Protein AF-A0A932VD97-F1 (afdb_monomer)

Mean predicted aligned error: 12.29 Å

Radius of gyration: 19.74 Å; Cα contacts (8 Å, |Δi|>4): 283; chains: 1; bounding box: 42×50×62 Å

Secondary structure (DSSP, 8-state):
--------EEEEEPS--BSSHHHHHHHHHHHHHHHHHTTEEESS--EEEE-TTSSS-EEEEEEEEESS-EEEEEEE---BS-HHHHHHHHHHHHHHHHHTT-EEEEEEEEEEEEE-SSSS-EEEEEEEEEEEEEEEPPPPPP--------

Solvent-accessible surface area (backbone atoms only — not comparable to full-atom values): 8722 Å² total; per-residue (Å²): 140,80,90,84,81,72,74,50,82,39,71,33,35,48,54,52,80,22,78,36,61,69,62,32,58,71,44,48,68,57,50,55,56,44,37,50,75,67,54,34,43,71,76,47,76,77,44,68,42,76,46,88,92,55,83,68,25,15,25,41,36,36,31,34,32,30,91,58,70,67,39,82,46,79,51,72,62,73,76,29,75,38,65,71,59,16,46,60,49,35,53,54,50,36,48,58,40,39,74,69,66,52,46,31,51,46,73,48,66,42,80,42,74,52,72,51,95,87,49,100,56,69,48,75,68,25,17,26,17,37,38,34,26,62,41,72,53,78,74,80,72,79,76,78,75,79,78,72,88,127

Structure (mmCIF, N/CA/C/O backbone):
data_AF-A0A932VD97-F1
#
_entry.id   AF-A0A932VD97-F1
#
loop_
_atom_site.group_PDB
_atom_site.id
_atom_site.type_symbol
_atom_site.label_atom_id
_atom_site.label_alt_id
_atom_site.label_comp_id
_atom_site.label_asym_id
_atom_site.label_entity_id
_atom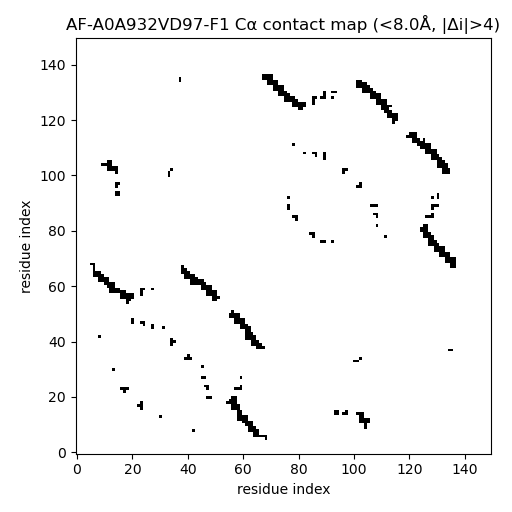_site.label_seq_id
_atom_site.pdbx_PDB_ins_code
_atom_site.Cartn_x
_atom_site.Cartn_y
_atom_site.Cartn_z
_atom_site.occupancy
_atom_site.B_iso_or_equiv
_atom_site.auth_seq_id
_atom_site.auth_comp_id
_atom_site.auth_asym_id
_atom_site.auth_atom_id
_atom_site.pdbx_PDB_model_num
ATOM 1 N N . MET A 1 1 ? -15.355 26.277 23.140 1.00 36.50 1 MET A N 1
ATOM 2 C CA . MET A 1 1 ? -14.020 25.636 23.114 1.00 36.50 1 MET A CA 1
ATOM 3 C C . MET A 1 1 ? -14.307 24.146 23.216 1.00 36.50 1 MET A C 1
ATOM 5 O O . MET A 1 1 ? -14.954 23.784 24.180 1.00 36.50 1 MET A O 1
ATOM 9 N N . THR A 1 2 ? -14.167 23.319 22.180 1.00 31.67 2 THR A N 1
ATOM 10 C CA . THR A 1 2 ? -12.915 22.906 21.519 1.00 31.67 2 THR A CA 1
ATOM 11 C C . THR A 1 2 ? -13.251 22.402 20.104 1.00 31.67 2 THR A C 1
ATOM 13 O O . THR A 1 2 ? -14.088 21.517 19.959 1.00 31.67 2 THR A O 1
ATOM 16 N N . GLN A 1 3 ? -12.625 22.952 19.058 1.00 33.16 3 GLN A N 1
ATOM 17 C CA . GLN A 1 3 ? -12.608 22.314 17.735 1.00 33.16 3 GLN A CA 1
ATOM 18 C C . GLN A 1 3 ? -11.528 21.228 17.756 1.00 33.16 3 GLN A C 1
ATOM 20 O O . GLN A 1 3 ? -10.343 21.538 17.684 1.00 33.16 3 GLN A O 1
ATOM 25 N N . ALA A 1 4 ? -11.936 19.966 17.855 1.00 34.06 4 ALA A N 1
ATOM 26 C CA . ALA A 1 4 ? -11.120 18.846 17.406 1.00 34.06 4 ALA A CA 1
ATOM 27 C C . ALA A 1 4 ? -11.536 18.545 15.957 1.00 34.06 4 ALA A C 1
ATOM 29 O O . ALA A 1 4 ? -12.607 18.002 15.709 1.00 34.06 4 ALA A O 1
ATOM 30 N N . LYS A 1 5 ? -10.727 18.983 14.991 1.00 36.34 5 LYS A N 1
ATOM 31 C CA . LYS A 1 5 ? -10.859 18.677 13.557 1.00 36.34 5 LYS A CA 1
ATOM 32 C C . LYS A 1 5 ? -9.537 18.001 13.156 1.00 36.34 5 LYS A C 1
ATOM 34 O O . LYS A 1 5 ? -8.493 18.564 13.463 1.00 36.34 5 LYS A O 1
ATOM 39 N N . ALA A 1 6 ? -9.465 16.827 12.535 1.00 40.09 6 ALA A N 1
ATOM 40 C CA . ALA A 1 6 ? -10.490 15.910 12.049 1.00 40.09 6 ALA A CA 1
ATOM 41 C C . ALA A 1 6 ? -9.972 14.467 12.217 1.00 40.09 6 ALA A C 1
ATOM 43 O O . ALA A 1 6 ? -8.833 14.185 11.843 1.00 40.09 6 ALA A O 1
ATOM 44 N N . ALA A 1 7 ? -10.812 13.575 12.747 1.00 49.84 7 ALA A N 1
ATOM 45 C CA . ALA A 1 7 ? -10.729 12.156 12.419 1.00 49.84 7 ALA A CA 1
ATOM 46 C C . ALA A 1 7 ? -11.051 12.038 10.920 1.00 49.84 7 ALA A C 1
ATOM 48 O O . ALA A 1 7 ? -12.064 12.575 10.466 1.00 49.84 7 ALA A O 1
ATOM 49 N N . GLY A 1 8 ? -10.142 11.458 10.143 1.00 58.94 8 GLY A N 1
ATOM 50 C CA . GLY A 1 8 ? -10.313 11.246 8.709 1.00 58.94 8 GLY A CA 1
ATOM 51 C C . GLY A 1 8 ? -10.414 9.757 8.414 1.00 58.94 8 GLY A C 1
ATOM 52 O O . GLY A 1 8 ? -9.668 8.964 8.988 1.00 58.94 8 GLY A O 1
ATOM 53 N N . THR A 1 9 ? -11.331 9.377 7.527 1.00 59.94 9 THR A N 1
ATOM 54 C CA . THR A 1 9 ? -11.326 8.052 6.904 1.00 59.94 9 THR A CA 1
ATOM 55 C C . THR A 1 9 ? -10.217 8.033 5.858 1.00 59.94 9 THR A C 1
ATOM 57 O O . THR A 1 9 ? -10.157 8.908 4.991 1.00 59.94 9 THR A O 1
ATOM 60 N N . HIS A 1 10 ? -9.327 7.053 5.940 1.00 65.00 10 HIS A N 1
ATOM 61 C CA . HIS A 1 10 ? -8.269 6.839 4.966 1.00 65.00 10 HIS A CA 1
ATOM 62 C C . HIS A 1 10 ? -8.570 5.544 4.208 1.00 65.00 10 HIS A C 1
ATOM 64 O O . HIS A 1 10 ? -8.785 4.497 4.823 1.00 65.00 10 HIS A O 1
ATOM 70 N N . ALA A 1 11 ? -8.594 5.617 2.876 1.00 60.84 11 ALA A N 1
ATOM 71 C CA . ALA A 1 11 ? -8.469 4.431 2.038 1.00 60.84 11 ALA A CA 1
ATOM 72 C C . ALA A 1 11 ? -7.001 4.009 2.074 1.00 60.84 11 ALA A C 1
ATOM 74 O O . ALA A 1 11 ? -6.111 4.838 1.867 1.00 60.84 11 ALA A O 1
ATOM 75 N N . VAL A 1 12 ? -6.746 2.755 2.422 1.00 62.84 12 VAL A N 1
ATOM 76 C CA . VAL A 1 12 ? -5.402 2.282 2.720 1.00 62.84 12 VAL A CA 1
ATOM 77 C C . VAL A 1 12 ? -5.191 0.930 2.055 1.00 62.84 12 VAL A C 1
ATOM 79 O O . VAL A 1 12 ? -6.066 0.066 2.050 1.00 62.84 12 VAL A O 1
ATOM 82 N N . LYS A 1 13 ? -4.005 0.737 1.488 1.00 62.97 13 LYS A N 1
ATOM 83 C CA . LYS A 1 13 ? -3.601 -0.538 0.911 1.00 62.97 13 LYS A CA 1
ATOM 84 C C . LYS A 1 13 ? -2.717 -1.288 1.903 1.00 62.97 13 LYS A C 1
ATOM 86 O O . LYS A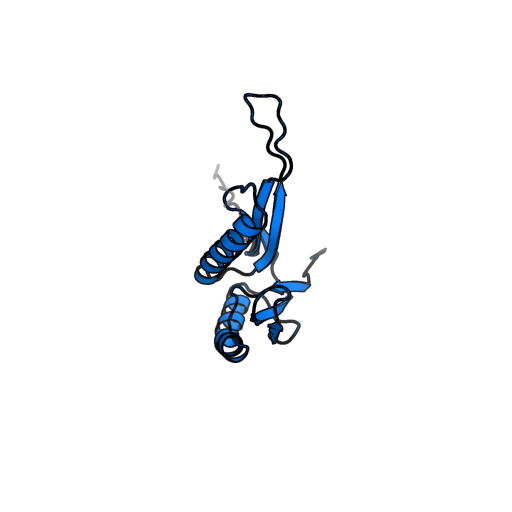 1 13 ? -1.824 -0.741 2.551 1.00 62.97 13 LYS A O 1
ATOM 91 N N . GLY A 1 14 ? -2.984 -2.574 2.053 1.00 58.81 14 GLY A N 1
ATOM 92 C CA . GLY A 1 14 ? -2.097 -3.480 2.758 1.00 58.81 14 GLY A CA 1
ATOM 93 C C . GLY A 1 14 ? -0.741 -3.542 2.081 1.00 58.81 14 GLY A C 1
ATOM 94 O O . GLY A 1 14 ? -0.594 -3.305 0.885 1.00 58.81 14 GLY A O 1
ATOM 95 N N . THR A 1 15 ? 0.275 -3.847 2.875 1.00 59.12 15 THR A N 1
ATOM 96 C CA . THR A 1 15 ? 1.605 -4.133 2.350 1.00 59.12 15 THR A CA 1
ATOM 97 C C . THR A 1 15 ? 1.646 -5.559 1.802 1.00 59.12 15 THR A C 1
ATOM 99 O O . THR A 1 15 ? 1.142 -6.472 2.440 1.00 59.12 15 THR A O 1
ATOM 102 N N . GLY A 1 16 ? 2.271 -5.773 0.646 1.00 61.66 16 GLY A N 1
ATOM 103 C CA . GLY A 1 16 ? 2.492 -7.109 0.083 1.00 61.66 16 GLY A CA 1
ATOM 104 C C . GLY A 1 16 ? 1.535 -7.496 -1.047 1.00 61.66 16 GLY A C 1
ATOM 105 O O . GLY A 1 16 ? 0.338 -7.222 -0.997 1.00 61.66 16 GLY A O 1
ATOM 106 N N . ILE A 1 17 ? 2.112 -8.154 -2.054 1.00 69.25 17 ILE A N 1
ATOM 107 C CA . ILE A 1 17 ? 1.427 -8.729 -3.211 1.00 69.25 17 ILE A CA 1
ATOM 108 C C . ILE A 1 17 ? 1.587 -10.250 -3.123 1.00 69.25 17 ILE A C 1
ATOM 110 O O . ILE A 1 17 ? 2.699 -10.763 -2.975 1.00 69.25 17 ILE A O 1
ATOM 114 N N . TYR A 1 18 ? 0.472 -10.968 -3.171 1.00 77.50 18 TYR A N 1
ATOM 115 C CA . TYR A 1 18 ? 0.388 -12.420 -3.037 1.00 77.50 18 TYR A CA 1
ATOM 116 C C . TYR A 1 18 ? -0.019 -13.045 -4.366 1.00 77.50 18 TYR A C 1
ATOM 118 O O . TYR A 1 18 ? -0.792 -12.456 -5.113 1.00 77.50 18 TYR A O 1
ATOM 126 N N . ARG A 1 19 ? 0.465 -14.255 -4.660 1.00 79.88 19 ARG A N 1
ATOM 127 C CA . ARG A 1 19 ? 0.194 -14.924 -5.947 1.00 79.88 19 ARG A CA 1
ATOM 128 C C . ARG A 1 19 ? -1.186 -15.565 -6.015 1.00 79.88 19 ARG A C 1
ATOM 130 O O . ARG A 1 19 ? -1.613 -15.996 -7.074 1.00 79.88 19 ARG A O 1
ATOM 137 N N . THR A 1 20 ? -1.847 -15.723 -4.872 1.00 83.94 20 THR A N 1
ATOM 138 C CA . THR A 1 20 ? -3.191 -16.296 -4.794 1.00 83.94 20 THR A CA 1
ATOM 139 C C . THR A 1 20 ? -4.016 -15.575 -3.740 1.00 83.94 20 THR A C 1
ATOM 141 O O . THR A 1 20 ? -3.491 -15.128 -2.715 1.00 83.94 20 THR A O 1
ATOM 144 N N . GLU A 1 21 ? -5.331 -15.542 -3.945 1.00 85.38 21 GLU A N 1
ATOM 145 C CA . GLU A 1 21 ? -6.280 -15.008 -2.968 1.00 85.38 21 GLU A CA 1
ATOM 146 C C . GLU A 1 21 ? -6.114 -15.701 -1.608 1.00 85.38 21 GLU A C 1
ATOM 148 O O . GLU A 1 21 ? -6.043 -15.043 -0.575 1.00 85.38 21 GLU A O 1
ATOM 153 N N . ARG A 1 22 ? -5.927 -17.028 -1.602 1.00 86.75 22 ARG A N 1
ATOM 154 C CA . ARG A 1 22 ? -5.739 -17.824 -0.380 1.00 86.75 22 ARG A CA 1
ATOM 155 C C . ARG A 1 22 ? -4.512 -17.397 0.429 1.00 8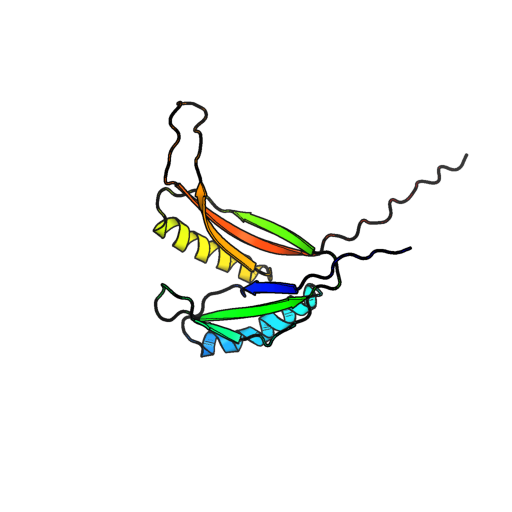6.75 22 ARG A C 1
ATOM 157 O O . ARG A 1 22 ? -4.581 -17.340 1.660 1.00 86.75 22 ARG A O 1
ATOM 164 N N . GLU A 1 23 ? -3.391 -17.132 -0.239 1.00 83.19 23 GLU A N 1
ATOM 165 C CA . GLU A 1 23 ? -2.185 -16.614 0.412 1.00 83.19 23 GLU A CA 1
ATOM 166 C C . GLU A 1 23 ? -2.457 -15.240 1.019 1.00 83.19 23 GLU A C 1
ATOM 168 O O . GLU A 1 23 ? -2.138 -15.031 2.189 1.00 83.19 23 GLU A O 1
ATOM 173 N N . CYS A 1 24 ? -3.136 -14.352 0.295 1.00 83.44 24 CYS A N 1
ATOM 174 C CA . CYS A 1 24 ? -3.529 -13.047 0.817 1.00 83.44 24 CYS A CA 1
ATOM 175 C C . CYS A 1 24 ? -4.465 -13.164 2.036 1.00 83.44 24 CYS A C 1
ATOM 177 O O . CYS A 1 24 ? -4.195 -12.577 3.089 1.00 83.44 24 CYS A O 1
ATOM 179 N N . THR A 1 25 ? -5.515 -13.992 1.957 1.00 86.56 25 THR A N 1
ATOM 180 C CA . THR A 1 25 ? -6.491 -14.178 3.042 1.00 86.56 25 THR A CA 1
ATOM 181 C C . THR A 1 25 ? -5.819 -14.651 4.330 1.00 86.56 25 THR A C 1
ATOM 183 O O . THR A 1 25 ? -6.176 -14.216 5.427 1.00 86.56 25 THR A O 1
ATOM 186 N N . SER A 1 26 ? -4.794 -15.505 4.211 1.00 85.94 26 SER A N 1
ATOM 187 C CA . SER A 1 26 ? -4.035 -16.016 5.359 1.00 85.94 26 SER A CA 1
ATOM 188 C C . SER A 1 26 ? -3.322 -14.915 6.156 1.00 85.94 26 SER A C 1
ATOM 190 O O . SER A 1 26 ? -3.035 -15.093 7.342 1.00 85.94 26 SER A O 1
ATOM 192 N N . GLN A 1 27 ? -3.070 -13.764 5.527 1.00 80.94 27 GLN A N 1
ATOM 193 C CA . GLN A 1 27 ? -2.341 -12.644 6.116 1.00 80.94 27 GLN A CA 1
ATOM 194 C C . GLN A 1 27 ? -3.265 -11.588 6.732 1.00 80.94 27 GLN A C 1
ATOM 196 O O . GLN A 1 27 ? -2.819 -10.831 7.600 1.00 80.94 27 GLN A O 1
ATOM 201 N N . LEU A 1 28 ? -4.557 -11.557 6.378 1.00 80.88 28 LEU A N 1
ATOM 202 C CA . LEU A 1 28 ? -5.520 -10.565 6.887 1.00 80.88 28 LEU A CA 1
ATOM 203 C C . LEU A 1 28 ? -5.548 -10.452 8.427 1.00 80.88 28 LEU A C 1
ATOM 205 O O . LEU A 1 28 ? -5.551 -9.330 8.942 1.00 80.88 28 LEU A O 1
ATOM 209 N N . PRO A 1 29 ? -5.471 -11.547 9.216 1.00 82.88 29 PRO A N 1
ATOM 210 C CA . PRO A 1 29 ? -5.407 -11.436 10.675 1.00 82.88 29 PRO A CA 1
ATOM 211 C C . PRO A 1 29 ? -4.144 -10.724 11.186 1.00 82.88 29 PRO A C 1
ATOM 213 O O . PRO A 1 29 ? -4.169 -10.066 12.230 1.00 82.88 29 PRO A O 1
ATOM 216 N N . ALA A 1 30 ? -3.014 -10.852 10.485 1.00 78.44 30 ALA A N 1
ATOM 217 C CA . ALA A 1 30 ? -1.801 -10.110 10.814 1.00 78.44 30 ALA A CA 1
ATOM 218 C C . ALA A 1 30 ? -1.975 -8.614 10.511 1.00 78.44 30 ALA A C 1
ATOM 220 O O . ALA A 1 30 ? -1.620 -7.792 11.358 1.00 78.44 30 ALA A O 1
ATOM 221 N N . PHE A 1 31 ? -2.604 -8.266 9.384 1.00 74.88 31 PHE A N 1
ATOM 222 C CA . PHE A 1 31 ? -2.944 -6.881 9.039 1.00 74.88 31 PHE A CA 1
ATOM 223 C C . PHE A 1 31 ? -3.865 -6.223 10.061 1.00 74.88 31 PHE A C 1
ATOM 225 O O . PHE A 1 31 ? -3.534 -5.156 10.575 1.00 74.88 31 PHE A O 1
ATOM 232 N N . ASN A 1 32 ? -4.949 -6.890 10.457 1.00 76.88 32 ASN A N 1
ATOM 233 C CA . ASN A 1 32 ? -5.890 -6.345 11.440 1.00 76.88 32 ASN A CA 1
ATOM 234 C C . ASN A 1 32 ? -5.202 -6.024 12.777 1.00 76.88 32 ASN A C 1
ATOM 236 O O . ASN A 1 32 ? -5.449 -4.981 13.383 1.00 76.88 32 ASN A O 1
ATOM 240 N N . ARG A 1 33 ? -4.265 -6.878 13.213 1.00 77.69 33 ARG A N 1
ATOM 241 C CA . ARG A 1 33 ? -3.453 -6.613 14.411 1.00 77.69 33 ARG A CA 1
ATOM 242 C C . ARG A 1 33 ? -2.519 -5.412 14.239 1.00 77.69 33 ARG A C 1
ATOM 244 O O . ARG A 1 33 ? -2.297 -4.691 15.209 1.00 77.69 33 ARG A O 1
ATOM 251 N N . ARG A 1 34 ? -1.958 -5.190 13.046 1.00 74.19 34 ARG A N 1
ATOM 252 C CA . ARG A 1 34 ? -1.094 -4.030 12.750 1.00 74.19 34 ARG A CA 1
ATOM 253 C C . ARG A 1 34 ? -1.880 -2.721 12.787 1.00 74.19 34 ARG A C 1
ATOM 255 O O . ARG A 1 34 ? -1.425 -1.777 13.424 1.00 74.19 34 ARG A O 1
ATOM 262 N N . LEU A 1 35 ? -3.070 -2.692 12.188 1.00 75.56 35 LEU A N 1
ATOM 263 C CA . LEU A 1 35 ? -3.952 -1.519 12.212 1.00 75.56 35 LEU A CA 1
ATOM 264 C C . LEU A 1 35 ? -4.328 -1.132 13.640 1.00 75.56 35 LEU A C 1
ATOM 266 O O . LEU A 1 35 ? -4.123 0.012 14.041 1.00 75.56 35 LEU A O 1
ATOM 270 N N . ALA A 1 36 ? -4.729 -2.117 14.446 1.00 76.56 36 ALA A N 1
ATOM 271 C CA . ALA A 1 36 ? -5.042 -1.893 15.852 1.00 76.56 36 ALA A CA 1
ATOM 272 C C . ALA A 1 36 ? -3.849 -1.317 16.643 1.00 76.56 36 ALA A C 1
ATOM 274 O O . ALA A 1 36 ? -4.028 -0.414 17.456 1.00 76.56 36 ALA A O 1
ATOM 275 N N . LYS A 1 37 ? -2.614 -1.781 16.385 1.00 74.06 37 LYS A N 1
ATOM 276 C CA . LYS A 1 37 ? -1.399 -1.239 17.032 1.00 74.06 37 LYS A CA 1
ATOM 277 C C . LYS A 1 37 ? -1.131 0.225 16.690 1.00 74.06 37 LYS A C 1
ATOM 279 O O . LYS A 1 37 ? -0.520 0.927 17.490 1.00 74.06 37 LYS A O 1
ATOM 284 N N . LEU A 1 38 ? -1.560 0.673 15.516 1.00 68.94 38 LEU A N 1
ATOM 285 C CA . LEU A 1 38 ? -1.428 2.063 15.092 1.00 68.94 38 LEU A CA 1
ATOM 286 C C . LEU A 1 38 ? -2.585 2.938 15.585 1.00 68.94 38 LEU A C 1
ATOM 288 O O . LEU A 1 38 ? -2.562 4.137 15.340 1.00 68.94 38 LEU A O 1
ATOM 292 N N . GLY A 1 39 ? -3.550 2.376 16.322 1.00 72.19 39 GLY A N 1
ATOM 293 C CA . GLY A 1 39 ? -4.747 3.098 16.757 1.00 72.19 39 GLY A CA 1
ATOM 294 C C . GLY A 1 39 ? -5.756 3.310 15.628 1.00 72.19 39 GLY A C 1
ATOM 295 O O . GLY A 1 39 ? -6.632 4.160 15.752 1.00 72.19 39 GLY A O 1
ATOM 296 N N . LEU A 1 40 ? -5.626 2.551 14.535 1.00 77.38 40 LEU A N 1
ATOM 297 C CA . LEU A 1 40 ? -6.530 2.608 13.396 1.00 77.38 40 LEU A CA 1
ATOM 298 C C . LEU A 1 40 ? -7.692 1.634 13.600 1.00 77.38 40 LEU A C 1
ATOM 300 O O . LEU A 1 40 ? -7.494 0.462 13.938 1.00 77.38 40 LEU A O 1
ATOM 304 N N . ARG A 1 41 ? -8.909 2.117 13.357 1.00 77.31 41 ARG A N 1
ATOM 305 C CA . ARG A 1 41 ? -10.150 1.348 13.410 1.00 77.31 41 ARG A CA 1
ATOM 306 C C . ARG A 1 41 ? -10.658 1.103 11.996 1.00 77.31 41 ARG A C 1
ATOM 308 O O . ARG A 1 41 ? -10.850 2.048 11.244 1.00 77.31 41 ARG A O 1
ATOM 315 N N . LEU A 1 42 ? -10.908 -0.154 11.646 1.00 74.25 42 LEU A N 1
ATOM 316 C CA . LEU A 1 42 ? -11.497 -0.514 10.355 1.00 74.25 42 LEU A CA 1
ATOM 317 C C . LEU A 1 42 ? -12.899 0.093 10.201 1.00 74.25 42 LEU A C 1
ATOM 319 O O . LEU A 1 42 ? -13.735 -0.055 11.094 1.00 74.25 42 LEU A O 1
ATOM 323 N N . THR A 1 43 ? -13.157 0.743 9.068 1.00 75.81 43 THR A N 1
ATOM 324 C CA . THR A 1 43 ? -14.491 1.224 8.668 1.00 75.81 43 THR A CA 1
ATOM 325 C C . THR A 1 43 ? -15.177 0.284 7.685 1.00 75.81 43 THR A C 1
ATOM 327 O O . THR A 1 43 ? -16.406 0.251 7.630 1.00 75.81 43 THR A O 1
ATOM 330 N N . LYS A 1 44 ? -14.396 -0.516 6.950 1.00 73.94 44 LYS A N 1
ATOM 331 C CA . LYS A 1 44 ? -14.861 -1.616 6.095 1.00 73.94 44 LYS A CA 1
ATOM 332 C C . LYS A 1 44 ? -14.112 -2.907 6.413 1.00 73.94 44 LYS A C 1
ATOM 334 O O . LYS A 1 44 ? -13.084 -2.888 7.091 1.00 73.94 44 LYS A O 1
ATOM 339 N N . ALA A 1 45 ? -14.660 -4.032 5.958 1.00 70.38 45 ALA A N 1
ATOM 340 C CA . ALA A 1 45 ? -14.003 -5.324 6.095 1.00 70.38 45 ALA A CA 1
ATOM 341 C C . ALA A 1 45 ? -12.676 -5.326 5.322 1.00 70.38 45 ALA A C 1
ATOM 343 O O . ALA A 1 45 ? -12.597 -4.789 4.225 1.00 70.38 45 ALA A O 1
ATOM 344 N N . THR A 1 46 ? -11.640 -5.924 5.907 1.00 72.88 46 THR A N 1
ATOM 345 C CA . THR A 1 46 ? -10.375 -6.159 5.208 1.00 72.88 46 THR A CA 1
ATOM 346 C C . THR A 1 46 ? -10.588 -7.274 4.193 1.00 72.88 46 THR A C 1
ATOM 348 O O . THR A 1 46 ? -10.975 -8.381 4.573 1.00 72.88 46 THR A O 1
ATOM 351 N N . GLU A 1 47 ? -10.317 -6.994 2.928 1.00 82.88 47 GLU A N 1
ATOM 352 C CA . GLU A 1 47 ? -10.540 -7.907 1.808 1.00 82.88 47 GLU A CA 1
ATOM 353 C C . GLU A 1 47 ? -9.274 -8.052 0.957 1.00 82.88 47 GLU A C 1
ATOM 355 O O . GLU A 1 47 ? -8.322 -7.293 1.117 1.00 82.88 47 GLU A O 1
ATOM 360 N N . CYS A 1 48 ? -9.212 -9.092 0.128 1.00 84.25 48 CYS A N 1
ATOM 361 C CA . CYS A 1 48 ? -8.110 -9.302 -0.806 1.00 84.25 48 CYS A CA 1
ATOM 362 C C . CYS A 1 48 ? -8.581 -8.907 -2.197 1.00 84.25 48 CYS A C 1
ATOM 364 O O . CYS A 1 48 ? -9.461 -9.557 -2.751 1.00 84.25 48 CYS A O 1
ATOM 366 N N . GLU A 1 49 ? -7.995 -7.852 -2.750 1.00 85.25 49 GLU A N 1
ATOM 367 C CA . G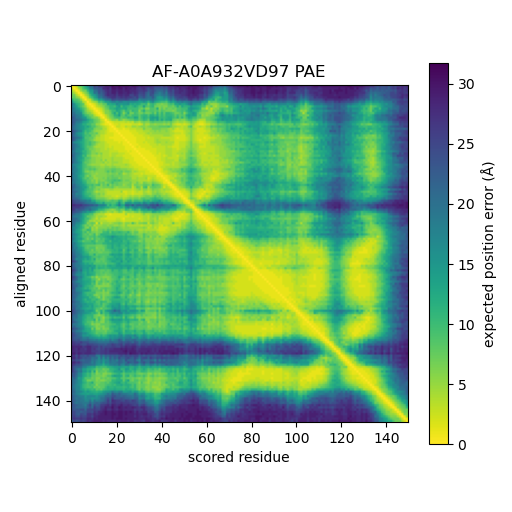LU A 1 49 ? -8.324 -7.354 -4.080 1.00 85.25 49 GLU A CA 1
ATOM 368 C C . GLU A 1 49 ? -7.257 -7.768 -5.088 1.00 85.25 49 GLU A C 1
ATOM 370 O O . GLU A 1 49 ? -6.062 -7.801 -4.777 1.00 85.25 49 GLU A O 1
ATOM 375 N N . GLU A 1 50 ? -7.693 -8.071 -6.308 1.00 80.12 50 GLU A N 1
ATOM 376 C CA . GLU A 1 50 ? -6.794 -8.343 -7.423 1.00 80.12 50 GLU A CA 1
ATOM 377 C C . GLU A 1 50 ? -6.096 -7.049 -7.878 1.00 80.12 50 GLU A C 1
ATOM 379 O O . GLU A 1 50 ? -6.720 -6.005 -8.094 1.00 80.12 50 GLU A O 1
ATOM 384 N N . VAL A 1 51 ? -4.778 -7.115 -8.032 1.00 72.50 51 VAL A N 1
ATOM 385 C CA . VAL A 1 51 ? -3.935 -6.018 -8.498 1.00 72.50 51 VAL A CA 1
ATOM 386 C C . VAL A 1 51 ? -3.925 -6.030 -10.024 1.00 72.50 51 VAL A C 1
ATOM 388 O O . VAL A 1 51 ? -3.376 -6.930 -10.656 1.00 72.50 51 VAL A O 1
ATOM 391 N N . GLN A 1 52 ? -4.518 -5.008 -10.642 1.00 64.81 52 GLN A N 1
ATOM 392 C CA . GLN A 1 52 ? -4.543 -4.901 -12.100 1.00 64.81 52 GLN A CA 1
ATOM 393 C C . GLN A 1 52 ? -3.143 -4.637 -12.679 1.00 64.81 52 GLN A C 1
ATOM 395 O O . GLN A 1 52 ? -2.457 -3.703 -12.262 1.00 64.81 52 GLN A O 1
ATOM 400 N N . GLY A 1 53 ? -2.762 -5.401 -13.709 1.00 62.03 53 GLY A N 1
ATOM 401 C CA . GLY A 1 53 ? -1.543 -5.174 -14.500 1.00 62.03 53 GLY A CA 1
ATOM 402 C C . GLY A 1 53 ? -0.380 -6.135 -14.230 1.00 62.03 53 GLY A C 1
ATOM 403 O O . GLY A 1 53 ? 0.644 -6.020 -14.902 1.00 62.03 53 GLY A O 1
ATOM 404 N N . GLU A 1 54 ? -0.544 -7.096 -13.319 1.00 53.97 54 GLU A N 1
ATOM 405 C CA . GLU A 1 54 ? 0.407 -8.185 -13.061 1.00 53.97 54 GLU A CA 1
ATOM 406 C C . GLU A 1 54 ? -0.275 -9.558 -13.184 1.00 53.97 54 GLU A C 1
ATOM 408 O O . GLU A 1 54 ? -1.498 -9.658 -13.215 1.00 53.97 54 GLU A O 1
ATOM 413 N N . ILE A 1 55 ? 0.521 -10.623 -13.321 1.00 58.72 55 ILE A N 1
ATOM 414 C CA . ILE A 1 55 ? 0.054 -12.020 -13.334 1.00 58.72 55 ILE A CA 1
ATOM 415 C C . ILE A 1 55 ? -0.695 -12.282 -12.015 1.00 58.72 55 ILE A C 1
ATOM 417 O O . ILE A 1 55 ? -0.045 -12.180 -10.982 1.00 58.72 55 ILE A O 1
ATOM 421 N N . GLU A 1 56 ? -2.004 -12.589 -12.069 1.00 59.38 56 GLU A N 1
ATOM 422 C CA . GLU A 1 56 ? -2.919 -12.912 -10.943 1.00 59.38 56 GLU A CA 1
ATOM 423 C C . GLU A 1 56 ? -2.332 -12.617 -9.548 1.00 59.38 56 GLU A C 1
ATOM 425 O O . GLU A 1 56 ? -1.855 -13.500 -8.832 1.00 59.38 56 GLU A O 1
ATOM 430 N N . ALA A 1 57 ? -2.313 -11.336 -9.190 1.00 73.44 57 ALA A N 1
ATOM 431 C CA . ALA A 1 57 ? -1.715 -10.831 -7.963 1.00 73.44 57 ALA A CA 1
ATOM 432 C C . ALA A 1 57 ? -2.810 -10.285 -7.042 1.00 73.44 57 ALA A C 1
ATOM 434 O O . ALA A 1 57 ? -3.721 -9.610 -7.502 1.00 73.44 57 ALA A O 1
ATOM 435 N N . PHE A 1 58 ? -2.721 -10.544 -5.739 1.00 77.50 58 PHE A N 1
ATOM 436 C CA . PHE A 1 58 ? -3.706 -10.130 -4.737 1.00 77.50 58 PHE A CA 1
ATOM 437 C C . PHE A 1 58 ? -3.047 -9.298 -3.644 1.00 77.50 58 PHE A C 1
ATOM 439 O O . PHE A 1 58 ? -1.979 -9.660 -3.152 1.00 77.50 58 PHE A O 1
ATOM 446 N N . ALA A 1 59 ? -3.697 -8.226 -3.204 1.00 78.25 59 ALA A N 1
ATOM 447 C CA . ALA A 1 59 ? -3.237 -7.399 -2.095 1.00 78.25 59 ALA A CA 1
ATOM 448 C C . ALA A 1 59 ? -4.368 -7.166 -1.080 1.00 78.25 59 ALA A C 1
ATOM 450 O O . ALA A 1 59 ? -5.532 -7.076 -1.472 1.00 78.25 59 ALA A O 1
ATOM 451 N N . PRO A 1 60 ? -4.068 -7.037 0.225 1.00 76.50 60 PRO A N 1
ATOM 452 C CA . PRO A 1 60 ? -5.072 -6.649 1.202 1.00 76.50 60 PRO A CA 1
ATOM 453 C C . PRO A 1 60 ? -5.525 -5.210 0.936 1.00 76.50 60 PRO A C 1
ATOM 455 O O . PRO A 1 60 ? -4.693 -4.311 0.830 1.00 76.50 60 PRO A O 1
ATOM 458 N N . ALA A 1 61 ? -6.825 -4.969 0.896 1.00 77.75 61 ALA A N 1
ATOM 459 C CA . ALA A 1 61 ? -7.437 -3.652 0.819 1.00 77.75 61 ALA A CA 1
ATOM 460 C C . ALA A 1 61 ? -8.275 -3.406 2.077 1.00 77.75 61 ALA A C 1
ATOM 462 O O . ALA A 1 61 ? -8.882 -4.329 2.630 1.00 77.75 61 ALA A O 1
ATOM 463 N N . PHE A 1 62 ? -8.263 -2.171 2.580 1.00 73.75 62 PHE A N 1
ATOM 464 C CA . PHE A 1 62 ? -9.086 -1.788 3.721 1.00 73.75 62 PHE A CA 1
ATOM 465 C C . PHE A 1 62 ? -9.314 -0.279 3.794 1.00 73.75 62 PHE A C 1
ATOM 467 O O . PHE A 1 62 ? -8.549 0.543 3.293 1.00 73.75 62 PHE A O 1
ATOM 474 N N . GLU A 1 63 ? -10.364 0.095 4.511 1.00 73.69 63 GLU A N 1
ATOM 475 C CA . GLU A 1 63 ? -10.600 1.473 4.919 1.00 73.69 63 GLU A CA 1
ATOM 476 C C . GLU A 1 63 ? -10.494 1.556 6.437 1.00 73.69 63 GLU A C 1
ATOM 478 O O . GLU A 1 63 ? -11.029 0.703 7.157 1.00 73.69 63 GLU A O 1
ATOM 483 N N . ALA A 1 64 ? -9.767 2.558 6.928 1.00 72.62 64 ALA A N 1
ATOM 484 C CA . ALA A 1 64 ? -9.562 2.746 8.354 1.00 72.62 64 ALA A CA 1
ATOM 485 C C . ALA A 1 64 ? -9.663 4.217 8.773 1.00 72.62 64 ALA A C 1
ATOM 487 O O . ALA A 1 64 ? -9.230 5.129 8.070 1.00 72.62 64 ALA A O 1
ATOM 488 N N . GLU A 1 65 ? -10.213 4.431 9.962 1.00 75.69 65 GLU A N 1
ATOM 489 C CA . GLU A 1 65 ? -10.294 5.704 10.672 1.00 75.69 65 GLU A CA 1
ATOM 490 C C . GLU A 1 65 ? -9.249 5.762 11.784 1.00 75.69 65 GLU A C 1
ATOM 492 O O . GLU A 1 65 ? -8.921 4.747 12.399 1.00 75.69 65 GLU A O 1
ATOM 497 N N . SER A 1 66 ? -8.754 6.964 12.073 1.00 73.62 66 SER A N 1
ATOM 498 C CA . SER A 1 66 ? -7.911 7.225 13.240 1.00 73.62 66 SER A CA 1
ATOM 499 C C . SER A 1 66 ? -8.585 8.222 14.172 1.00 73.62 66 SER A C 1
ATOM 501 O O . SER A 1 66 ? -8.964 9.313 13.742 1.00 73.62 66 SER A O 1
ATOM 503 N N . ASP A 1 67 ? -8.635 7.887 15.460 1.00 68.12 67 ASP A N 1
ATOM 504 C CA . ASP A 1 67 ? -9.045 8.815 16.524 1.00 68.12 67 ASP A CA 1
ATOM 505 C C . ASP A 1 67 ? -7.888 9.734 16.966 1.00 68.12 67 ASP A C 1
ATOM 507 O O . ASP A 1 67 ? -8.079 10.694 17.717 1.00 68.12 67 ASP A O 1
ATOM 511 N N . ILE A 1 68 ? -6.666 9.446 16.501 1.00 69.31 68 ILE A N 1
ATOM 512 C CA . ILE A 1 68 ? -5.429 10.150 16.848 1.00 69.31 68 ILE A CA 1
ATOM 513 C C . ILE A 1 68 ? -4.905 10.887 15.606 1.00 69.31 68 ILE A C 1
ATOM 515 O O . ILE A 1 68 ? -4.980 10.346 14.498 1.00 69.31 68 ILE A O 1
ATOM 519 N N . PRO A 1 69 ? -4.333 12.099 15.736 1.00 67.88 69 PRO A N 1
ATOM 520 C CA . PRO A 1 69 ? -3.719 12.781 14.604 1.00 67.88 69 PRO A CA 1
ATOM 521 C C . PRO A 1 69 ? -2.608 11.944 13.952 1.00 67.88 69 PRO A C 1
ATOM 523 O O . PRO A 1 69 ? -1.546 11.721 14.539 1.00 67.88 69 PRO A O 1
ATOM 526 N N . MET A 1 70 ? -2.833 11.539 12.704 1.00 72.38 70 MET A N 1
ATOM 527 C CA . MET A 1 70 ? -1.836 10.852 11.886 1.00 72.38 70 MET A CA 1
ATOM 528 C C . MET A 1 70 ? -0.984 11.853 11.098 1.00 72.38 70 MET A C 1
ATOM 530 O O . MET A 1 70 ? -1.384 12.991 10.831 1.00 72.38 70 MET A O 1
ATOM 534 N N . SER A 1 71 ? 0.211 11.426 10.707 1.00 73.75 71 SER A N 1
ATOM 535 C CA . SER A 1 71 ? 1.028 12.077 9.681 1.00 73.75 71 SER A CA 1
ATOM 536 C C . SER A 1 71 ? 1.339 11.089 8.568 1.00 73.75 71 SER A C 1
ATOM 538 O O . SER A 1 71 ? 1.696 9.942 8.847 1.00 73.75 71 SER A O 1
ATOM 540 N N . ALA A 1 72 ? 1.246 11.559 7.325 1.00 76.69 72 ALA A N 1
ATOM 541 C CA . ALA A 1 72 ? 1.801 10.854 6.184 1.00 76.69 72 ALA A CA 1
ATOM 542 C C . ALA A 1 72 ? 3.328 11.027 6.179 1.00 76.69 72 ALA A C 1
ATOM 544 O O . ALA A 1 72 ? 3.834 12.135 6.362 1.00 76.69 72 ALA A O 1
ATOM 545 N N . MET A 1 73 ? 4.051 9.931 5.993 1.00 83.06 73 MET A N 1
ATOM 546 C CA . MET A 1 73 ? 5.496 9.899 5.798 1.00 83.06 73 MET A CA 1
ATOM 547 C C . MET A 1 73 ? 5.769 9.243 4.451 1.00 83.06 73 MET A C 1
ATOM 549 O O . MET A 1 73 ? 5.194 8.200 4.159 1.00 83.06 73 MET A O 1
ATOM 553 N N . THR A 1 74 ? 6.661 9.817 3.654 1.00 82.56 74 THR A N 1
ATOM 554 C CA . THR A 1 74 ? 7.002 9.258 2.345 1.00 82.56 74 THR A CA 1
ATOM 555 C C . THR A 1 74 ? 8.344 8.546 2.417 1.00 82.56 74 THR A C 1
ATOM 557 O O . THR A 1 74 ? 9.343 9.139 2.821 1.00 82.56 74 THR A O 1
ATOM 560 N N . ALA A 1 75 ? 8.363 7.272 2.036 1.00 84.31 75 ALA A N 1
ATOM 561 C CA . ALA A 1 75 ? 9.576 6.515 1.775 1.00 84.31 75 ALA A CA 1
ATOM 562 C C . ALA A 1 75 ? 9.856 6.540 0.269 1.00 84.31 75 ALA A C 1
ATOM 564 O O . ALA A 1 75 ? 8.956 6.305 -0.535 1.00 84.31 75 ALA A O 1
ATOM 565 N N . VAL A 1 76 ? 11.099 6.829 -0.106 1.00 85.62 76 VAL A N 1
ATOM 566 C CA . VAL A 1 76 ? 11.541 6.886 -1.504 1.00 85.62 76 VAL A CA 1
ATOM 567 C C . VAL A 1 76 ? 12.778 6.015 -1.684 1.00 85.62 76 VAL A C 1
ATOM 569 O O . VAL A 1 76 ? 13.573 5.887 -0.749 1.00 85.62 76 VAL A O 1
ATOM 572 N N . ALA A 1 77 ? 12.948 5.427 -2.867 1.00 87.50 77 ALA A N 1
ATOM 573 C CA . ALA A 1 77 ? 14.204 4.777 -3.251 1.00 87.50 77 ALA A CA 1
ATOM 574 C C . ALA A 1 77 ? 14.913 5.555 -4.374 1.00 87.50 77 ALA A C 1
ATOM 576 O O . ALA A 1 77 ? 14.572 6.705 -4.667 1.00 87.50 77 ALA A O 1
ATOM 577 N N . SER A 1 78 ? 15.942 4.941 -4.960 1.00 88.75 78 SER A N 1
ATOM 578 C CA . SER A 1 78 ? 16.728 5.513 -6.055 1.00 88.75 78 SER A CA 1
ATOM 579 C C . SER A 1 78 ? 15.874 5.878 -7.271 1.00 88.75 78 SER A C 1
ATOM 581 O O . SER A 1 78 ? 14.794 5.333 -7.479 1.00 88.75 78 SER A O 1
ATOM 583 N N . ILE A 1 79 ? 16.378 6.807 -8.078 1.00 89.06 79 ILE A N 1
ATOM 584 C CA . ILE A 1 79 ? 15.758 7.230 -9.335 1.00 89.06 79 ILE A CA 1
ATOM 585 C C . ILE A 1 79 ? 16.209 6.285 -10.456 1.00 89.06 79 ILE A C 1
ATOM 587 O O . ILE A 1 79 ? 17.367 5.869 -10.488 1.00 89.06 79 ILE A O 1
ATOM 591 N N . PHE A 1 80 ? 15.301 5.956 -11.374 1.00 88.62 80 PHE A N 1
ATOM 592 C CA . PHE A 1 80 ? 15.541 5.049 -12.495 1.00 88.62 80 PHE A CA 1
ATOM 593 C C . PHE A 1 80 ? 15.069 5.661 -13.812 1.00 88.62 80 PHE A C 1
ATOM 595 O O . PHE A 1 80 ? 14.034 6.309 -13.867 1.00 88.62 80 PHE A O 1
ATOM 602 N N . GLU A 1 81 ? 15.773 5.392 -14.905 1.00 88.12 81 GLU A N 1
ATOM 603 C CA . GLU A 1 81 ? 15.411 5.887 -16.247 1.00 88.12 81 GLU A CA 1
ATOM 604 C C . GLU A 1 81 ? 14.248 5.114 -16.892 1.00 88.12 81 GLU A C 1
ATOM 606 O O . GLU A 1 81 ? 13.779 5.453 -17.972 1.00 88.12 81 GLU A O 1
ATOM 611 N N . ASN A 1 82 ? 13.791 4.032 -16.257 1.00 87.81 82 ASN A N 1
ATOM 612 C CA . 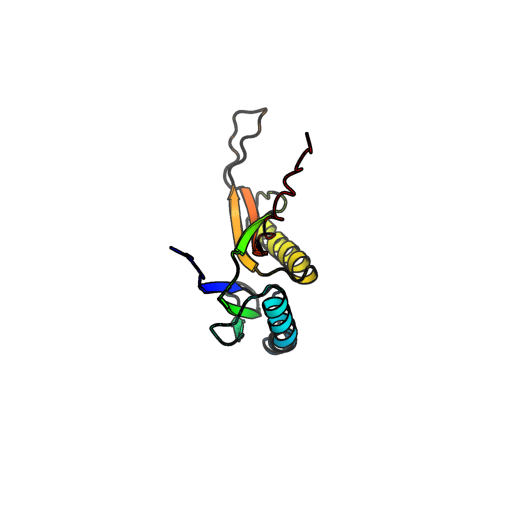ASN A 1 82 ? 12.820 3.113 -16.832 1.00 87.81 82 ASN A CA 1
ATOM 613 C C . ASN A 1 82 ? 11.696 2.820 -15.836 1.00 87.81 82 ASN A C 1
ATOM 615 O O . ASN A 1 82 ? 11.945 2.322 -14.736 1.00 87.81 82 ASN A O 1
ATOM 619 N N . GLU A 1 83 ? 10.453 3.054 -16.257 1.00 85.75 83 GLU A N 1
ATOM 620 C CA . GLU A 1 83 ? 9.259 2.803 -15.448 1.00 85.75 83 GLU A CA 1
ATOM 621 C C . GLU A 1 83 ? 9.154 1.338 -14.991 1.00 85.75 83 GLU A C 1
ATOM 623 O O . GLU A 1 83 ? 8.815 1.075 -13.841 1.00 85.75 83 GLU A O 1
ATOM 628 N N . LYS A 1 84 ? 9.507 0.363 -15.842 1.00 86.69 84 LYS A N 1
ATOM 629 C CA . LYS A 1 84 ? 9.481 -1.064 -15.470 1.00 86.69 84 LYS A CA 1
ATOM 630 C C . LYS A 1 84 ? 10.487 -1.385 -14.370 1.00 86.69 84 LYS A C 1
ATOM 632 O O . LYS A 1 84 ? 10.184 -2.166 -13.473 1.00 86.69 84 LYS A O 1
ATOM 637 N N . VAL A 1 85 ? 11.674 -0.780 -14.434 1.00 88.31 85 VAL A N 1
ATOM 638 C CA . VAL A 1 85 ? 12.698 -0.939 -13.392 1.00 88.31 85 VAL A CA 1
ATOM 639 C C . VAL A 1 85 ? 12.229 -0.271 -12.105 1.00 88.31 85 VAL A C 1
ATOM 641 O O . VAL A 1 85 ? 12.344 -0.870 -11.041 1.00 88.31 85 VAL A O 1
ATOM 644 N N . CYS A 1 86 ? 11.626 0.917 -12.203 1.00 89.31 86 CYS A N 1
ATOM 645 C CA . CYS A 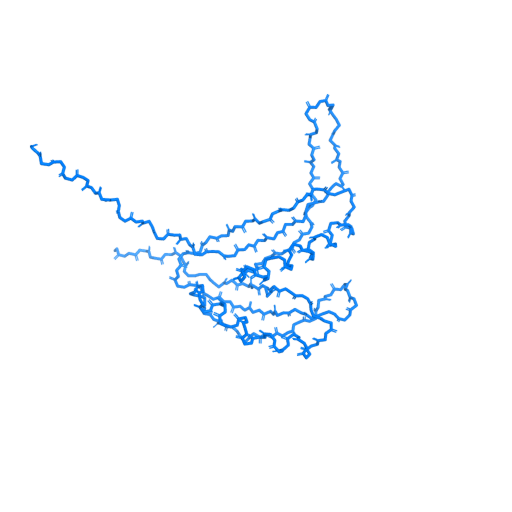1 86 ? 11.011 1.570 -11.056 1.00 89.31 86 CYS A CA 1
ATOM 646 C C . CYS A 1 86 ? 9.949 0.679 -10.397 1.00 89.31 86 CYS A C 1
ATOM 648 O O . CYS A 1 86 ? 9.974 0.538 -9.180 1.00 89.31 86 CYS A O 1
ATOM 650 N N . ARG A 1 87 ? 9.059 0.038 -11.170 1.00 84.81 87 ARG A N 1
ATOM 651 C CA . ARG A 1 87 ? 8.008 -0.843 -10.626 1.00 84.81 87 ARG A CA 1
ATOM 652 C C . ARG A 1 87 ? 8.594 -2.024 -9.853 1.00 84.81 87 ARG A C 1
ATOM 654 O O . ARG A 1 87 ? 8.256 -2.205 -8.693 1.00 84.81 87 ARG A O 1
ATOM 661 N N . ALA A 1 88 ? 9.578 -2.721 -10.423 1.00 84.50 88 ALA A N 1
ATOM 662 C CA . ALA A 1 88 ? 10.256 -3.812 -9.718 1.00 84.50 88 ALA A CA 1
ATOM 663 C C . ALA A 1 88 ? 10.916 -3.354 -8.397 1.00 84.50 88 ALA A C 1
ATOM 665 O O . ALA A 1 88 ? 10.982 -4.100 -7.421 1.00 84.50 88 ALA A O 1
ATOM 666 N N . GLN A 1 89 ? 11.411 -2.114 -8.355 1.00 88.81 89 GLN A N 1
ATOM 667 C CA . GLN A 1 89 ? 12.004 -1.522 -7.152 1.00 88.81 89 GLN A CA 1
ATOM 668 C C . GLN A 1 89 ? 10.948 -1.010 -6.164 1.00 88.81 89 GLN A C 1
ATOM 670 O O . GLN A 1 89 ? 11.176 -1.050 -4.955 1.00 88.81 89 GLN A O 1
ATOM 675 N N . LEU A 1 90 ? 9.784 -0.579 -6.652 1.00 85.25 90 LEU A N 1
ATOM 676 C CA . LEU A 1 90 ? 8.619 -0.268 -5.832 1.00 85.25 90 LEU A CA 1
ATOM 677 C C . LEU A 1 90 ? 8.143 -1.518 -5.083 1.00 85.25 90 LEU A C 1
ATOM 679 O O . LEU A 1 90 ? 7.896 -1.432 -3.883 1.00 85.25 90 LEU A O 1
ATOM 683 N N . ASP A 1 91 ? 8.114 -2.679 -5.736 1.00 81.38 91 ASP A N 1
ATOM 684 C CA . ASP A 1 91 ? 7.736 -3.946 -5.096 1.00 81.38 91 ASP A CA 1
ATOM 685 C C . ASP A 1 91 ? 8.728 -4.354 -4.005 1.00 81.38 91 ASP A C 1
ATOM 687 O O . ASP A 1 91 ? 8.337 -4.739 -2.899 1.00 81.38 91 ASP A O 1
ATOM 691 N N . ALA A 1 92 ? 10.028 -4.205 -4.278 1.00 82.38 92 ALA A N 1
ATOM 692 C CA . ALA A 1 92 ? 11.069 -4.443 -3.283 1.00 82.38 92 ALA A CA 1
ATOM 693 C C . ALA A 1 92 ? 10.915 -3.504 -2.072 1.00 82.38 92 ALA A C 1
ATOM 695 O O . ALA A 1 92 ? 11.000 -3.943 -0.921 1.00 82.38 92 ALA A O 1
ATOM 696 N N . LEU A 1 93 ? 10.632 -2.220 -2.317 1.00 81.25 93 LEU A N 1
ATOM 697 C CA . LEU A 1 93 ? 10.377 -1.233 -1.269 1.00 81.25 93 LEU A CA 1
ATOM 698 C C . LEU A 1 93 ? 9.125 -1.588 -0.451 1.00 81.25 93 LEU A C 1
ATOM 700 O O . LEU A 1 93 ? 9.163 -1.523 0.779 1.00 81.25 93 LEU A O 1
ATOM 704 N N . LEU A 1 94 ? 8.044 -2.020 -1.105 1.00 78.88 94 LEU A N 1
ATOM 705 C CA . LEU A 1 94 ? 6.826 -2.492 -0.444 1.00 78.88 94 LEU A CA 1
ATOM 706 C C . LEU A 1 94 ? 7.093 -3.705 0.454 1.00 78.88 94 LEU A C 1
ATOM 708 O O . LEU A 1 94 ? 6.555 -3.758 1.561 1.00 78.88 94 LEU A O 1
ATOM 712 N N . GLY A 1 95 ? 7.961 -4.631 0.035 1.00 72.56 95 GLY A N 1
ATOM 713 C CA . GLY A 1 95 ? 8.407 -5.758 0.859 1.00 72.56 95 GLY A CA 1
ATOM 714 C C . GLY A 1 95 ? 9.083 -5.309 2.160 1.00 72.56 95 GLY A C 1
ATOM 715 O O . GLY A 1 95 ? 8.696 -5.740 3.246 1.00 72.56 95 GLY A O 1
ATOM 716 N N . VAL A 1 96 ? 10.023 -4.363 2.078 1.00 75.00 96 VAL A N 1
ATOM 717 C CA . VAL A 1 96 ? 10.720 -3.815 3.260 1.00 75.00 96 VAL A CA 1
ATOM 718 C C . VAL A 1 96 ? 9.756 -3.090 4.208 1.00 75.00 96 VAL A C 1
ATOM 720 O O . VAL A 1 96 ? 9.853 -3.2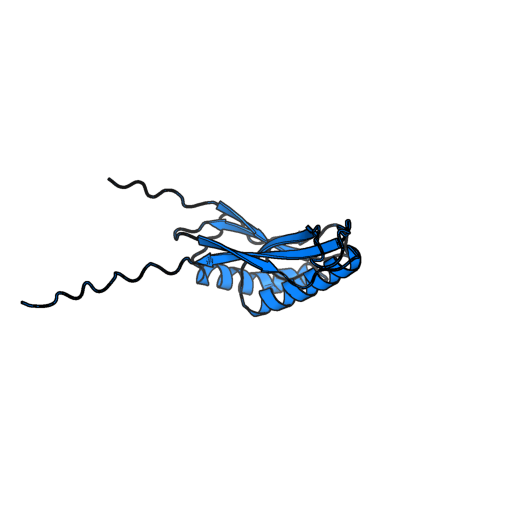19 5.431 1.00 75.00 96 VAL A O 1
ATOM 723 N N . VAL A 1 97 ? 8.810 -2.322 3.667 1.00 75.06 97 VAL A N 1
ATOM 724 C CA . VAL A 1 97 ? 7.765 -1.644 4.453 1.00 75.06 97 VAL A CA 1
ATOM 725 C C . VAL A 1 97 ? 6.852 -2.670 5.144 1.00 75.06 97 VAL A C 1
ATOM 727 O O . VAL A 1 97 ? 6.484 -2.494 6.312 1.00 75.06 97 VAL A O 1
ATOM 730 N N . ALA A 1 98 ? 6.532 -3.779 4.465 1.00 68.12 98 ALA A N 1
ATOM 731 C CA . ALA A 1 98 ? 5.733 -4.872 5.016 1.00 68.12 98 ALA A CA 1
ATOM 732 C C . ALA A 1 98 ? 6.378 -5.510 6.253 1.00 68.12 98 AL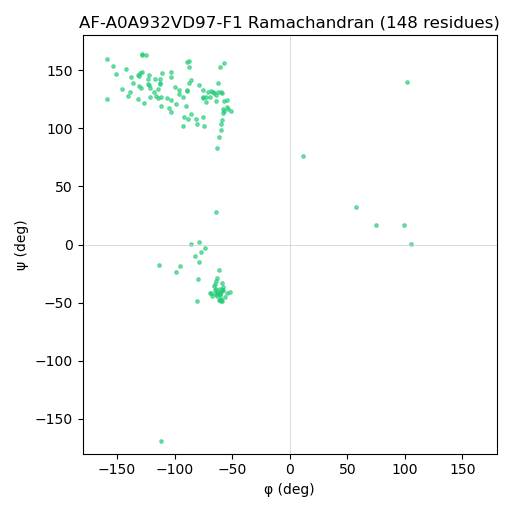A A C 1
ATOM 734 O O . ALA A 1 98 ? 5.689 -5.795 7.242 1.00 68.12 98 ALA A O 1
ATOM 735 N N . GLU A 1 99 ? 7.697 -5.711 6.222 1.00 67.38 99 GLU A N 1
ATOM 736 C CA . GLU A 1 99 ? 8.467 -6.257 7.344 1.00 67.38 99 GLU A CA 1
ATOM 737 C C . GLU A 1 99 ? 8.460 -5.320 8.559 1.00 67.38 99 GLU A C 1
ATOM 739 O O . GLU A 1 99 ? 8.386 -5.768 9.706 1.00 67.38 99 GLU A O 1
ATOM 744 N N . LYS A 1 100 ? 8.441 -4.003 8.324 1.00 68.44 100 LYS A N 1
ATOM 745 C CA . LYS A 1 100 ? 8.430 -2.978 9.381 1.00 68.44 100 LYS A CA 1
ATOM 746 C C . LYS A 1 100 ? 7.062 -2.757 10.029 1.00 68.44 100 LYS A C 1
ATOM 748 O O . LYS A 1 100 ? 6.956 -1.949 10.949 1.00 68.44 100 LYS A O 1
ATOM 753 N N . ASN A 1 101 ? 6.034 -3.511 9.627 1.00 62.41 101 ASN A N 1
ATOM 754 C CA . ASN A 1 101 ? 4.648 -3.355 10.089 1.00 62.41 101 ASN A CA 1
ATOM 755 C C . ASN A 1 101 ? 4.085 -1.941 9.838 1.00 62.41 101 ASN A C 1
ATOM 757 O O . ASN A 1 101 ? 3.277 -1.447 10.626 1.00 62.41 101 ASN A O 1
ATOM 761 N N . GLU A 1 102 ? 4.519 -1.291 8.760 1.00 71.06 102 GLU A N 1
ATOM 762 C CA . GLU A 1 102 ? 4.027 0.025 8.354 1.00 71.06 102 GLU A CA 1
ATOM 763 C C . GLU A 1 102 ? 2.774 -0.113 7.468 1.00 71.06 102 GLU A C 1
ATOM 765 O O . GLU A 1 102 ? 2.502 -1.174 6.898 1.00 71.06 102 GLU A O 1
ATOM 770 N N . VAL A 1 103 ? 1.972 0.952 7.402 1.00 73.06 103 VAL A N 1
ATOM 771 C CA . VAL A 1 103 ? 0.669 0.971 6.722 1.00 73.06 103 VAL A CA 1
ATOM 772 C C . VAL A 1 103 ? 0.742 1.875 5.495 1.00 73.06 103 VAL A C 1
ATOM 774 O O . VAL A 1 103 ? 1.012 3.066 5.646 1.00 73.06 103 VAL A O 1
ATOM 777 N N . VAL A 1 104 ? 0.509 1.310 4.305 1.00 72.19 104 VAL A N 1
ATOM 778 C CA . VAL A 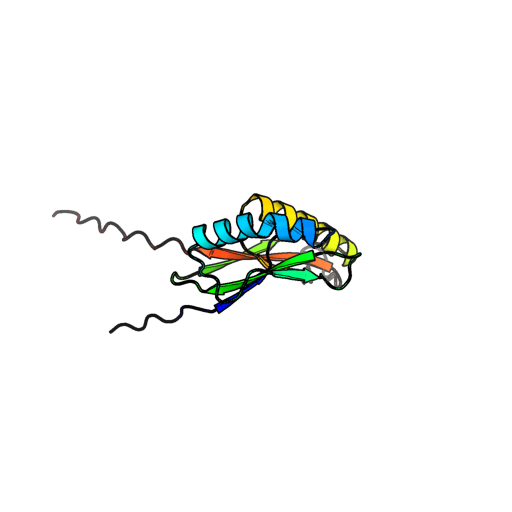1 104 ? 0.664 1.987 3.006 1.00 72.19 104 VAL A CA 1
ATOM 779 C C . VAL A 1 104 ? -0.628 2.669 2.587 1.00 72.19 104 VAL A C 1
ATOM 781 O O . VAL A 1 104 ? -1.651 2.034 2.384 1.00 72.19 104 VAL A O 1
ATOM 784 N N . VAL A 1 105 ? -0.586 3.982 2.418 1.00 69.81 105 VAL A N 1
ATOM 785 C CA . VAL A 1 105 ? -1.700 4.751 1.846 1.00 69.81 105 VAL A CA 1
ATOM 786 C C . VAL A 1 105 ? -1.682 4.635 0.333 1.00 69.81 105 VAL A C 1
ATOM 788 O O . VAL A 1 105 ? -2.693 4.346 -0.296 1.00 69.81 105 VAL A O 1
ATOM 791 N N . GLU A 1 106 ? -0.506 4.850 -0.243 1.00 71.62 106 GLU A N 1
ATOM 792 C CA . GLU A 1 106 ? -0.315 4.937 -1.679 1.00 71.62 106 GLU A CA 1
ATOM 793 C C . GLU A 1 106 ? 1.094 4.473 -2.030 1.00 71.62 106 GLU A C 1
ATOM 795 O O . GLU A 1 106 ? 2.038 4.672 -1.263 1.00 71.62 106 GLU A O 1
ATOM 800 N N . ALA A 1 107 ? 1.231 3.847 -3.191 1.00 80.25 107 ALA A N 1
ATOM 801 C CA . ALA A 1 107 ? 2.504 3.426 -3.741 1.00 80.25 107 ALA A CA 1
ATOM 802 C C . ALA A 1 107 ? 2.476 3.676 -5.246 1.00 80.25 107 ALA A C 1
ATOM 804 O O . ALA A 1 107 ? 1.530 3.268 -5.921 1.00 80.25 107 ALA A O 1
ATOM 805 N N . ALA A 1 108 ? 3.489 4.367 -5.757 1.00 85.25 108 ALA A N 1
ATOM 806 C CA . ALA A 1 108 ? 3.559 4.729 -7.162 1.00 85.25 108 ALA A CA 1
ATOM 807 C C . ALA A 1 108 ? 5.004 4.911 -7.630 1.00 85.25 108 ALA A C 1
ATOM 809 O O . ALA A 1 108 ? 5.895 5.274 -6.861 1.00 85.25 108 ALA A O 1
ATOM 810 N N . CYS A 1 109 ? 5.208 4.706 -8.928 1.00 86.00 109 CYS A N 1
ATOM 811 C CA . CYS A 1 109 ? 6.377 5.198 -9.640 1.00 86.00 109 CYS A CA 1
ATOM 812 C C . CYS A 1 109 ? 6.083 6.601 -10.147 1.00 86.00 109 CYS A C 1
ATOM 814 O O . CYS A 1 109 ? 5.279 6.778 -11.060 1.00 86.00 109 CYS A O 1
ATOM 816 N N . VAL A 1 110 ? 6.712 7.597 -9.534 1.00 87.75 110 VAL A N 1
ATOM 817 C CA . VAL A 1 110 ? 6.444 9.003 -9.824 1.00 87.75 110 VAL A CA 1
ATOM 818 C C . VAL A 1 110 ? 7.478 9.511 -10.827 1.00 87.75 110 VAL A C 1
ATOM 820 O O . VAL A 1 110 ? 8.673 9.307 -10.602 1.00 87.75 110 VAL A O 1
ATOM 823 N N . PRO A 1 111 ? 7.063 10.153 -11.933 1.00 85.69 111 PRO A N 1
ATOM 824 C CA . PRO A 1 111 ? 8.002 10.774 -12.852 1.00 85.69 111 PRO A CA 1
ATOM 825 C C . PRO A 1 111 ? 8.701 11.946 -12.158 1.00 85.69 111 PRO A C 1
ATOM 827 O O . PRO A 1 111 ? 8.055 12.810 -11.564 1.00 85.69 111 PRO A O 1
ATOM 830 N N . VAL A 1 112 ? 10.025 11.975 -12.244 1.00 84.50 112 VAL A N 1
ATOM 831 C CA . VAL A 1 112 ? 10.872 13.017 -11.666 1.00 84.50 112 VAL A CA 1
ATOM 832 C C . VAL A 1 112 ? 11.724 13.645 -12.760 1.00 84.50 112 VAL A C 1
ATOM 834 O O . VAL A 1 112 ? 12.185 12.972 -13.680 1.00 84.50 112 VAL A O 1
ATOM 837 N N . ALA A 1 113 ? 11.917 14.954 -12.656 1.00 75.44 113 ALA A N 1
ATOM 838 C CA . ALA A 1 113 ? 12.901 15.678 -13.442 1.00 75.44 113 ALA A CA 1
ATOM 839 C C . ALA A 1 113 ? 14.066 16.007 -12.511 1.00 75.44 113 ALA A C 1
ATOM 841 O O . ALA A 1 113 ? 13.880 16.707 -11.512 1.00 75.44 113 ALA A O 1
ATOM 842 N N . VAL A 1 114 ? 15.248 15.476 -12.812 1.00 64.75 114 VAL A N 1
ATOM 843 C CA . VAL A 1 114 ? 16.471 15.791 -12.073 1.00 64.75 114 VAL A CA 1
ATOM 844 C C . VAL A 1 114 ? 17.234 16.836 -12.871 1.00 64.75 114 VAL A C 1
ATOM 846 O O . VAL A 1 114 ? 17.574 16.611 -14.031 1.00 64.75 114 VAL A O 1
ATOM 849 N N . ALA A 1 115 ? 17.470 17.990 -12.252 1.00 59.25 115 ALA A N 1
ATOM 850 C CA . ALA A 1 115 ? 18.463 18.935 -12.738 1.00 59.25 115 ALA A CA 1
ATOM 851 C C . ALA A 1 115 ? 19.829 18.447 -12.242 1.00 59.25 115 ALA A C 1
ATOM 853 O O . ALA A 1 115 ? 20.092 18.483 -11.035 1.00 59.25 115 ALA A O 1
ATOM 854 N N . GLU A 1 116 ? 20.668 17.932 -13.140 1.00 57.03 116 GLU A N 1
ATOM 855 C CA . GLU A 1 116 ? 22.069 17.679 -12.806 1.00 57.03 116 GLU A CA 1
ATOM 856 C C . GLU A 1 116 ? 22.760 19.040 -12.634 1.00 57.03 116 GLU A C 1
ATOM 858 O O . GLU A 1 116 ? 22.619 19.934 -13.457 1.00 57.03 116 GLU A O 1
ATOM 863 N N . GLN A 1 117 ? 23.434 19.247 -11.499 1.00 51.81 117 GLN A N 1
ATOM 864 C CA . GLN A 1 117 ? 23.952 20.569 -11.114 1.00 51.81 117 GLN A CA 1
ATOM 865 C C . GLN A 1 117 ? 25.190 21.017 -11.915 1.00 51.81 117 GLN A C 1
ATOM 867 O O . GLN A 1 117 ? 25.665 22.129 -11.691 1.00 51.81 117 GLN A O 1
ATOM 872 N N . GLU A 1 118 ? 25.720 20.187 -12.819 1.00 56.56 118 GLU A N 1
ATOM 873 C CA . GLU A 1 118 ? 26.962 20.473 -13.558 1.00 56.56 118 GLU A CA 1
ATOM 874 C C . GLU A 1 118 ? 26.768 20.688 -15.068 1.00 56.56 118 GLU A C 1
ATOM 876 O O . GLU A 1 118 ? 27.615 21.324 -15.691 1.00 56.56 118 GLU A O 1
ATOM 881 N N . GLU A 1 119 ? 25.643 20.265 -15.651 1.00 54.50 119 GLU A N 1
ATOM 882 C CA . GLU A 1 119 ? 25.304 20.496 -17.060 1.00 54.50 119 GLU A CA 1
ATOM 883 C C . GLU A 1 119 ? 23.811 20.850 -17.135 1.00 54.50 119 GLU A C 1
ATOM 885 O O . GLU A 1 119 ? 22.990 20.158 -16.542 1.00 54.50 119 GLU A O 1
ATOM 890 N N . ASP A 1 120 ? 23.442 21.928 -17.837 1.00 55.22 120 ASP A N 1
ATOM 891 C CA . ASP A 1 120 ? 22.062 22.438 -17.992 1.00 55.22 120 ASP A CA 1
ATOM 892 C C . ASP A 1 120 ? 21.100 21.466 -18.741 1.00 55.22 120 ASP A C 1
ATOM 894 O O . ASP A 1 120 ? 20.139 21.886 -19.390 1.00 55.22 120 ASP A O 1
ATOM 898 N N . GLU A 1 121 ? 21.330 20.152 -18.680 1.00 55.72 121 GLU A N 1
ATOM 899 C CA . GLU A 1 121 ? 20.436 19.120 -19.193 1.00 55.72 121 GLU A CA 1
ATOM 900 C C . GLU A 1 121 ? 19.461 18.645 -18.110 1.00 55.72 121 GLU A C 1
ATOM 902 O O . GLU A 1 121 ? 19.792 17.929 -17.163 1.00 55.72 121 GLU A O 1
ATOM 907 N N . VAL A 1 122 ? 18.188 19.002 -18.286 1.00 58.66 122 VAL A N 1
ATOM 908 C CA . VAL A 1 122 ? 17.090 18.383 -17.541 1.00 58.66 122 VAL A CA 1
ATOM 909 C C . VAL A 1 122 ? 16.840 16.995 -18.128 1.00 58.66 122 VAL A C 1
ATOM 911 O O . VAL A 1 122 ? 16.298 16.872 -19.229 1.00 58.66 122 VAL A O 1
ATOM 914 N N . LYS A 1 123 ? 17.181 15.935 -17.387 1.00 59.84 123 LYS A N 1
ATOM 915 C CA . LYS A 1 123 ? 16.839 14.559 -17.780 1.00 59.84 123 LYS A CA 1
ATOM 916 C C . LYS A 1 123 ? 15.347 14.316 -17.542 1.00 59.84 123 LYS A C 1
ATOM 918 O O . LYS A 1 123 ? 14.895 14.130 -16.412 1.00 59.84 123 LYS A O 1
ATOM 923 N N . ILE A 1 124 ? 14.568 14.352 -18.625 1.00 65.81 124 ILE A N 1
ATOM 924 C CA . ILE A 1 124 ? 13.128 14.057 -18.633 1.00 65.81 124 ILE A CA 1
ATOM 925 C C . ILE A 1 124 ? 12.931 12.549 -18.833 1.00 65.81 124 ILE A C 1
ATOM 927 O O . ILE A 1 124 ? 13.607 11.937 -19.655 1.00 65.81 124 ILE A O 1
ATOM 931 N N . GLY A 1 125 ? 11.979 11.954 -18.110 1.00 72.31 125 GLY A N 1
ATOM 932 C CA . GLY A 1 125 ? 11.639 10.530 -18.248 1.00 72.31 125 GLY A CA 1
ATOM 933 C C . GLY A 1 125 ? 12.264 9.618 -17.193 1.00 72.31 125 GLY A C 1
ATOM 934 O O . GLY A 1 125 ? 12.291 8.406 -17.378 1.00 72.31 125 GLY A O 1
ATOM 935 N N . GLN A 1 126 ? 12.748 10.177 -16.084 1.00 86.88 126 GLN A N 1
ATOM 936 C CA . GLN A 1 126 ? 13.163 9.401 -14.921 1.00 86.88 126 GLN A CA 1
ATOM 937 C C . GLN A 1 126 ? 11.979 9.155 -13.976 1.00 86.88 126 GLN A C 1
ATOM 939 O O . GLN A 1 126 ? 11.034 9.938 -13.917 1.00 86.88 126 GLN A O 1
ATOM 944 N N . PHE A 1 127 ? 12.030 8.061 -13.223 1.00 87.12 127 PHE A N 1
ATOM 945 C CA . PHE A 1 127 ? 10.983 7.597 -12.322 1.00 87.12 127 PHE A CA 1
ATOM 946 C C . PHE A 1 127 ? 11.572 7.269 -10.953 1.00 87.12 127 PHE A C 1
ATOM 948 O O . PHE A 1 127 ? 12.608 6.612 -10.855 1.00 87.12 127 PHE A O 1
ATOM 955 N N . GLN A 1 128 ? 10.888 7.683 -9.891 1.00 90.31 128 GLN A N 1
ATOM 956 C CA . GLN A 1 128 ? 11.243 7.356 -8.517 1.00 90.31 128 GLN A CA 1
ATOM 957 C C . GLN A 1 128 ? 10.132 6.515 -7.876 1.00 90.31 128 GLN A C 1
ATOM 959 O O . GLN A 1 128 ? 8.969 6.926 -7.903 1.00 90.31 128 GLN A O 1
ATOM 964 N N . PRO A 1 129 ? 10.446 5.355 -7.276 1.00 89.75 129 PRO A N 1
ATOM 965 C CA . PRO A 1 129 ? 9.477 4.607 -6.496 1.00 89.75 129 PRO A CA 1
ATOM 966 C C . PRO A 1 129 ? 9.226 5.347 -5.179 1.00 89.75 129 PRO A C 1
ATOM 968 O O . PRO A 1 129 ? 10.157 5.675 -4.434 1.00 89.75 129 PRO A O 1
ATOM 971 N N . MET A 1 130 ? 7.955 5.612 -4.903 1.00 86.62 130 MET A N 1
ATOM 972 C CA . MET A 1 130 ? 7.494 6.332 -3.724 1.00 86.62 130 MET A CA 1
ATOM 973 C C . MET A 1 130 ? 6.392 5.537 -3.030 1.00 86.62 130 MET A C 1
ATOM 975 O O . MET A 1 130 ? 5.461 5.051 -3.671 1.00 86.62 130 MET A O 1
ATOM 979 N N . VAL A 1 131 ? 6.483 5.439 -1.706 1.00 83.88 131 VAL A N 1
ATOM 980 C CA . VAL A 1 131 ? 5.472 4.815 -0.851 1.00 83.88 131 VAL A CA 1
ATOM 981 C C . VAL A 1 131 ? 5.083 5.801 0.245 1.00 83.88 131 VAL A C 1
ATOM 983 O O . VAL A 1 131 ? 5.924 6.246 1.027 1.00 83.88 131 VAL A O 1
ATOM 986 N N . VAL A 1 132 ? 3.801 6.148 0.313 1.00 80.00 132 VAL A N 1
ATOM 987 C CA . VAL A 1 132 ? 3.220 7.002 1.352 1.00 80.00 132 VAL A CA 1
ATOM 988 C C . VAL A 1 132 ? 2.699 6.118 2.477 1.00 80.00 132 VAL A C 1
ATOM 990 O O . VAL A 1 132 ? 1.916 5.199 2.252 1.00 80.00 132 VAL A O 1
ATOM 993 N N . LEU A 1 133 ? 3.124 6.409 3.701 1.00 80.69 133 LEU A N 1
ATOM 994 C CA . LEU A 1 133 ? 2.859 5.615 4.895 1.00 80.69 133 LEU A CA 1
ATOM 995 C C . LEU A 1 133 ? 2.148 6.438 5.962 1.00 80.69 133 LEU A C 1
ATOM 997 O O . LEU A 1 133 ? 2.462 7.613 6.149 1.00 80.69 133 LEU A O 1
ATOM 1001 N N . LEU A 1 134 ? 1.262 5.811 6.733 1.00 75.75 134 LEU A N 1
ATOM 1002 C CA . LEU A 1 134 ? 0.694 6.426 7.935 1.00 75.75 134 LEU A CA 1
ATOM 1003 C C . LEU A 1 134 ? 1.547 6.126 9.166 1.00 75.75 134 LEU A C 1
ATOM 1005 O O . LEU A 1 134 ? 1.874 4.975 9.457 1.00 75.75 134 LEU A O 1
ATOM 1009 N N . LYS A 1 135 ? 1.842 7.174 9.939 1.00 75.44 135 LYS A N 1
ATOM 1010 C CA . LYS A 1 135 ? 2.420 7.068 11.283 1.00 75.44 135 LYS A CA 1
ATOM 1011 C C . LYS A 1 135 ? 1.665 7.943 12.272 1.00 75.44 135 LYS A C 1
ATOM 1013 O O . LYS A 1 135 ? 1.214 9.036 11.927 1.00 75.44 135 LYS A O 1
ATOM 1018 N N . ASN A 1 136 ? 1.576 7.471 13.513 1.00 70.50 136 ASN A N 1
ATOM 1019 C CA . ASN A 1 136 ? 1.106 8.286 14.628 1.00 70.50 136 ASN A CA 1
ATOM 1020 C C . ASN A 1 136 ? 2.015 9.506 14.780 1.00 70.50 136 ASN A C 1
ATOM 1022 O O . ASN A 1 136 ? 3.239 9.351 14.849 1.00 70.50 136 ASN A O 1
ATOM 1026 N N . LYS A 1 137 ? 1.435 10.710 14.875 1.00 66.25 137 LYS A N 1
ATOM 1027 C CA . LYS A 1 137 ? 2.223 11.861 15.318 1.00 66.25 137 LYS A CA 1
ATOM 1028 C C . LYS A 1 137 ? 2.648 11.597 16.761 1.00 66.25 137 LYS A C 1
ATOM 1030 O O . LYS A 1 137 ? 1.783 11.288 17.583 1.00 66.25 137 LYS A O 1
ATOM 1035 N N . PRO A 1 138 ? 3.943 11.716 17.103 1.00 58.91 138 PRO A N 1
ATOM 1036 C CA . PRO A 1 138 ? 4.333 11.683 18.500 1.00 58.91 138 PRO A CA 1
ATOM 1037 C C . PRO A 1 138 ? 3.569 12.794 19.221 1.00 58.91 138 PRO A C 1
ATOM 1039 O O . PRO A 1 138 ? 3.631 13.959 18.818 1.00 58.91 138 PRO A O 1
ATOM 1042 N N . THR A 1 139 ? 2.811 12.428 20.257 1.00 55.69 139 THR A N 1
ATOM 1043 C CA . THR A 1 139 ? 2.154 13.407 21.122 1.00 55.69 139 THR A CA 1
ATOM 1044 C C . THR A 1 139 ? 3.242 14.351 21.623 1.00 55.69 139 THR A C 1
ATOM 1046 O O . THR A 1 139 ? 4.230 13.856 22.177 1.00 55.69 139 THR A O 1
ATOM 1049 N N . PRO A 1 140 ? 3.125 15.676 21.419 1.00 53.59 140 PRO A N 1
ATOM 1050 C CA . PRO A 1 140 ? 4.104 16.608 21.950 1.00 53.59 140 PRO A CA 1
ATOM 1051 C C . PRO A 1 140 ? 4.222 16.343 23.447 1.00 53.59 140 PRO A C 1
ATOM 1053 O O . PRO A 1 140 ? 3.231 16.456 24.174 1.00 53.59 140 PRO A O 1
ATOM 1056 N N . GLN A 1 141 ? 5.402 15.923 23.912 1.00 48.06 141 GLN A N 1
ATOM 1057 C CA . GLN A 1 141 ? 5.615 15.826 25.348 1.00 48.06 141 GLN A CA 1
ATOM 1058 C C . GLN A 1 141 ? 5.410 17.232 25.914 1.00 48.06 141 GLN A C 1
ATOM 1060 O O . GLN A 1 141 ? 5.956 18.185 25.346 1.00 48.06 141 GLN A O 1
ATOM 1065 N N . PRO A 1 142 ? 4.619 17.396 26.989 1.00 49.78 142 PRO A N 1
ATOM 1066 C CA . PRO A 1 142 ? 4.483 18.693 27.623 1.00 49.78 142 PRO A CA 1
ATOM 1067 C C . PRO A 1 142 ? 5.890 19.174 27.972 1.00 49.78 142 PRO A C 1
ATOM 1069 O O . PRO A 1 142 ? 6.612 18.497 28.709 1.00 49.78 142 PRO A O 1
ATOM 1072 N N . GLN A 1 143 ? 6.301 20.305 27.384 1.00 48.84 143 GLN A N 1
ATOM 1073 C CA . GLN A 1 143 ? 7.557 20.951 27.736 1.00 48.84 143 GLN A CA 1
ATOM 1074 C C . GLN A 1 143 ? 7.552 21.093 29.253 1.00 48.84 143 GLN A C 1
ATOM 1076 O O . GLN A 1 143 ? 6.693 21.779 29.810 1.00 48.84 143 GLN A O 1
ATOM 1081 N N . ARG A 1 144 ? 8.478 20.405 29.931 1.00 54.62 144 ARG A N 1
ATOM 1082 C CA . ARG A 1 144 ? 8.736 20.655 31.344 1.00 54.62 144 ARG A CA 1
ATOM 1083 C C . ARG A 1 144 ? 9.153 22.115 31.424 1.00 54.62 144 ARG A C 1
ATOM 1085 O O . ARG A 1 144 ? 10.293 22.447 31.109 1.00 54.62 144 ARG A O 1
ATOM 1092 N N . GLN A 1 145 ? 8.216 22.989 31.778 1.00 51.75 145 GLN A N 1
ATOM 1093 C CA . GLN A 1 145 ? 8.551 24.340 32.177 1.00 51.75 145 GLN A CA 1
ATOM 1094 C C . GLN A 1 145 ? 9.471 24.172 33.377 1.00 51.75 145 GLN A C 1
ATOM 1096 O O . GLN A 1 145 ? 9.048 23.739 34.450 1.00 51.75 145 GLN A O 1
ATOM 1101 N N . ASN A 1 146 ? 10.758 24.432 33.160 1.00 52.53 146 ASN A N 1
ATOM 1102 C CA . ASN A 1 146 ? 11.692 24.640 34.243 1.00 52.53 146 ASN A CA 1
ATOM 1103 C C . ASN A 1 146 ? 11.181 25.868 34.995 1.00 52.53 146 ASN A C 1
ATOM 1105 O O . ASN A 1 146 ? 11.497 27.000 34.637 1.00 52.53 146 ASN A O 1
ATOM 1109 N N . LEU A 1 147 ? 10.361 25.636 36.021 1.00 53.88 147 LEU A N 1
ATOM 1110 C CA . LEU A 1 147 ? 10.168 26.579 37.108 1.00 53.88 147 LEU A CA 1
ATOM 1111 C C . LEU A 1 147 ? 11.528 26.714 37.795 1.00 53.88 147 LEU A C 1
ATOM 1113 O O . LEU A 1 147 ? 11.838 26.036 38.775 1.00 53.88 147 LEU A O 1
ATOM 1117 N N . ALA A 1 148 ? 12.371 27.568 37.222 1.00 51.06 148 ALA A N 1
ATOM 1118 C CA . ALA A 1 148 ? 13.495 28.140 37.920 1.00 51.06 148 ALA A CA 1
ATOM 1119 C C . ALA A 1 148 ? 12.907 28.894 39.115 1.00 51.06 148 ALA A C 1
ATOM 1121 O O . ALA A 1 148 ? 12.305 29.954 38.976 1.00 51.06 148 ALA A O 1
ATOM 1122 N N . ARG A 1 149 ? 13.024 28.293 40.301 1.00 57.72 149 ARG A N 1
ATOM 1123 C CA . ARG A 1 149 ? 12.891 29.015 41.561 1.00 57.72 149 ARG A CA 1
ATOM 1124 C C . ARG A 1 149 ? 13.941 30.125 41.564 1.00 57.72 149 ARG A C 1
ATOM 1126 O O . ARG A 1 149 ? 15.127 29.796 41.639 1.00 57.72 149 ARG A O 1
ATOM 1133 N N . ARG A 1 150 ? 13.503 31.383 41.531 1.00 49.44 150 ARG A N 1
ATOM 1134 C CA . ARG A 1 150 ? 13.972 32.492 42.380 1.00 49.44 150 ARG A CA 1
ATOM 1135 C C . ARG A 1 150 ? 13.178 33.752 42.083 1.00 49.44 150 ARG A C 1
ATOM 1137 O O . ARG A 1 150 ? 13.096 34.115 40.894 1.00 49.44 150 ARG A O 1
#

Nearest PDB structures (foldseek):
  6vxn-assembly1_A  TM=3.146E-01  e=1.330E+00  Arabidopsis thaliana
  6vxm-assembly1_A  TM=3.160E-01  e=2.328E+00  Arabidopsis thaliana

pLDDT: mean 71.46, std 13.51, range [31.67, 90.31]

Sequence (150 aa):
MTQAKAAGTHAVKGTGIYRTERECTSQLPAFNRRLAKLGLRLTKATECEEVQGEIEAFAPAFEAESDIPMSAMTAVASIFENEKVCRAQLDALLGVVAEKNEVVVEAACVPVAVAEQEEDEVKIGQFQPMVVLLKNKPTPQPQRQNLARR

Foldseek 3Di:
DDDPDDFDKAWFWAQDKDQDQVVQVVCQVVLVVLCVVQQKDFPDDWGWDFDPPDNRITTTTTITTHPADKDKDKDKDDKALDQVVQVVVLSVVSVVCNVVSWIFRDWGFAWDFDCDPPDRDTDGRITITMTITIHGDPDPDPPPPPPPDD